Protein AF-A0A182EQM5-F1 (afdb_monomer)

Structure (mmCIF, N/CA/C/O backbone):
data_AF-A0A182EQM5-F1
#
_entry.id   AF-A0A182EQM5-F1
#
loop_
_atom_site.group_PDB
_atom_site.id
_atom_site.type_symbol
_atom_site.label_atom_id
_atom_site.label_alt_id
_atom_site.label_comp_id
_atom_site.label_asym_id
_atom_site.label_entity_id
_atom_site.label_seq_id
_atom_site.pdbx_PDB_ins_code
_atom_site.Cartn_x
_atom_site.Cartn_y
_atom_site.Cartn_z
_atom_site.occupancy
_atom_site.B_iso_or_equiv
_atom_site.auth_seq_id
_atom_site.auth_comp_id
_atom_site.auth_asym_id
_atom_site.auth_atom_id
_atom_site.pdbx_PDB_model_num
ATOM 1 N N . MET A 1 1 ? 61.185 -11.661 -30.895 1.00 48.03 1 MET A N 1
ATOM 2 C CA . MET A 1 1 ? 59.883 -11.059 -30.526 1.00 48.03 1 MET A CA 1
ATOM 3 C C . MET A 1 1 ? 59.798 -9.689 -31.188 1.00 48.03 1 MET A C 1
ATOM 5 O O . MET A 1 1 ? 60.750 -8.931 -31.053 1.00 48.03 1 MET A O 1
ATOM 9 N N . LYS A 1 2 ? 58.770 -9.421 -32.011 1.00 48.44 2 LYS A N 1
ATOM 10 C CA . LYS A 1 2 ? 58.683 -8.212 -32.857 1.00 48.44 2 LYS A CA 1
ATOM 11 C C . LYS A 1 2 ? 57.699 -7.193 -32.251 1.00 48.44 2 LYS A C 1
ATOM 13 O O . LYS A 1 2 ? 56.642 -7.589 -31.776 1.00 48.44 2 LYS A O 1
ATOM 18 N N . PRO A 1 3 ? 57.983 -5.879 -32.337 1.00 54.50 3 PRO A N 1
ATOM 19 C CA . PRO A 1 3 ? 57.178 -4.811 -31.720 1.00 54.50 3 PRO A CA 1
ATOM 20 C C . PRO A 1 3 ? 55.754 -4.660 -32.295 1.00 54.50 3 PRO A C 1
ATOM 22 O O . PRO A 1 3 ? 54.958 -3.884 -31.777 1.00 54.50 3 PRO A O 1
ATOM 25 N N . ARG A 1 4 ? 55.410 -5.411 -33.350 1.00 55.31 4 ARG A N 1
ATOM 26 C CA . ARG A 1 4 ? 54.085 -5.414 -33.993 1.00 55.31 4 ARG A CA 1
ATOM 27 C C . ARG A 1 4 ? 53.045 -6.243 -33.227 1.00 55.31 4 ARG A C 1
ATOM 29 O O . ARG A 1 4 ? 51.860 -5.938 -33.314 1.00 55.31 4 ARG A O 1
ATOM 36 N N . ASP A 1 5 ? 53.482 -7.213 -32.423 1.00 54.06 5 ASP A N 1
ATOM 37 C CA . ASP A 1 5 ? 52.589 -8.093 -31.648 1.00 54.06 5 ASP A CA 1
ATOM 38 C C . ASP A 1 5 ? 52.046 -7.405 -30.377 1.00 54.06 5 ASP A C 1
ATOM 40 O O . ASP A 1 5 ? 50.962 -7.727 -29.885 1.00 54.06 5 ASP A O 1
ATOM 44 N N . LEU A 1 6 ? 52.760 -6.386 -29.883 1.00 53.38 6 LEU A N 1
ATOM 45 C CA . LEU A 1 6 ? 52.339 -5.539 -28.761 1.00 53.38 6 LEU A CA 1
ATOM 46 C C . LEU A 1 6 ? 51.191 -4.593 -29.143 1.00 53.38 6 LEU A C 1
ATOM 48 O O . LEU A 1 6 ? 50.294 -4.365 -28.335 1.00 53.38 6 LEU A O 1
ATOM 52 N N . TRP A 1 7 ? 51.168 -4.096 -30.385 1.00 52.16 7 TRP A N 1
ATOM 53 C CA . TRP A 1 7 ? 50.123 -3.186 -30.871 1.00 52.16 7 TRP A CA 1
ATOM 54 C C . TRP A 1 7 ? 48.772 -3.901 -31.017 1.00 52.16 7 TRP A C 1
ATOM 56 O O . TRP A 1 7 ? 47.742 -3.377 -30.596 1.00 52.16 7 TRP A O 1
ATOM 66 N N . HIS A 1 8 ? 48.761 -5.119 -31.568 1.00 54.91 8 HIS A N 1
ATOM 67 C CA . HIS A 1 8 ? 47.538 -5.921 -31.691 1.00 54.91 8 HIS A CA 1
ATOM 68 C C . HIS A 1 8 ? 46.982 -6.345 -30.329 1.00 54.91 8 HIS A C 1
ATOM 70 O O . HIS A 1 8 ? 45.769 -6.309 -30.125 1.00 54.91 8 HIS A O 1
ATOM 76 N N . SER A 1 9 ? 47.869 -6.649 -29.380 1.00 56.19 9 SER A N 1
ATOM 77 C CA . SER A 1 9 ? 47.492 -6.980 -28.004 1.00 56.19 9 SER A CA 1
ATOM 78 C C . SER A 1 9 ? 46.869 -5.779 -27.274 1.00 56.19 9 SER A C 1
ATOM 80 O O . SER A 1 9 ? 45.827 -5.923 -26.644 1.00 56.19 9 SER A O 1
ATOM 82 N N . LEU A 1 10 ? 47.425 -4.570 -27.426 1.00 57.03 10 LEU A N 1
ATOM 83 C CA . LEU A 1 10 ? 46.860 -3.332 -26.862 1.00 57.03 10 LEU A CA 1
ATOM 84 C C . LEU A 1 10 ? 45.483 -2.967 -27.448 1.00 57.03 10 LEU A C 1
ATOM 86 O O . LEU A 1 10 ? 44.596 -2.529 -26.716 1.00 57.03 10 LEU A O 1
ATOM 90 N N . LEU A 1 11 ? 45.275 -3.187 -28.750 1.00 57.97 11 LEU A N 1
ATOM 91 C CA . LEU A 1 11 ? 43.995 -2.936 -29.429 1.00 57.97 11 LEU A CA 1
ATOM 92 C C . LEU A 1 11 ? 42.889 -3.906 -28.984 1.00 57.97 11 LEU A C 1
ATOM 94 O O . LEU A 1 11 ? 41.732 -3.502 -28.859 1.00 57.97 11 LEU A O 1
ATOM 98 N N . LEU A 1 12 ? 43.245 -5.165 -28.716 1.00 57.66 12 LEU A N 1
ATOM 99 C CA . LEU A 1 12 ? 42.333 -6.170 -28.163 1.00 57.66 12 LEU A CA 1
ATOM 100 C C . LEU A 1 12 ? 41.920 -5.829 -26.724 1.00 57.66 12 LEU A C 1
ATOM 102 O O . LEU A 1 12 ? 40.739 -5.903 -26.398 1.00 57.66 12 LEU A O 1
ATOM 106 N N . ILE A 1 13 ? 42.858 -5.375 -25.886 1.00 59.12 13 ILE A N 1
ATOM 107 C CA . ILE A 1 13 ? 42.562 -4.988 -24.497 1.00 59.12 13 ILE A CA 1
ATOM 108 C C . ILE A 1 13 ? 41.649 -3.749 -24.456 1.00 59.12 13 ILE A C 1
ATOM 110 O O . ILE A 1 13 ? 40.670 -3.735 -23.712 1.00 59.12 13 ILE A O 1
ATOM 114 N N . ALA A 1 14 ? 41.894 -2.744 -25.305 1.00 58.44 14 ALA A N 1
ATOM 115 C CA . ALA A 1 14 ? 41.033 -1.561 -25.405 1.00 58.44 14 ALA A CA 1
ATOM 116 C C . ALA A 1 14 ? 39.603 -1.903 -25.877 1.00 58.44 14 ALA A C 1
ATOM 118 O O . ALA A 1 14 ? 38.637 -1.332 -25.376 1.00 58.44 14 ALA A O 1
ATOM 119 N N . ARG A 1 15 ? 39.450 -2.871 -26.794 1.00 58.91 15 ARG A N 1
ATOM 120 C CA . ARG A 1 15 ? 38.140 -3.387 -27.236 1.00 58.91 15 ARG A CA 1
ATOM 121 C C . ARG A 1 15 ? 37.374 -4.071 -26.101 1.00 58.91 15 ARG A C 1
ATOM 123 O O . ARG A 1 15 ? 36.176 -3.842 -25.984 1.00 58.91 15 ARG A O 1
ATOM 130 N N . CYS A 1 16 ? 38.044 -4.849 -25.251 1.00 58.91 16 CYS A N 1
ATOM 131 C CA . CYS A 1 16 ? 37.405 -5.510 -24.108 1.00 58.91 16 CYS A CA 1
ATOM 132 C C . CYS A 1 16 ? 36.964 -4.519 -23.018 1.00 58.91 16 CYS A C 1
ATOM 134 O O . CYS A 1 16 ? 35.871 -4.657 -22.476 1.00 58.91 16 CYS A O 1
ATOM 136 N N . VAL A 1 17 ? 37.769 -3.488 -22.735 1.00 57.53 17 VAL A N 1
ATOM 137 C CA . VAL A 1 17 ? 37.406 -2.435 -21.765 1.00 57.53 17 VAL A CA 1
ATOM 138 C C . VAL A 1 17 ? 36.204 -1.617 -22.257 1.00 57.53 17 VAL A C 1
ATOM 140 O O . VAL A 1 17 ? 35.331 -1.283 -21.463 1.00 57.53 17 VAL A O 1
ATOM 143 N N . PHE A 1 18 ? 36.091 -1.362 -23.565 1.00 54.22 18 PHE A N 1
ATOM 144 C CA . PHE A 1 18 ? 34.914 -0.700 -24.143 1.00 54.22 18 PHE A CA 1
ATOM 145 C C . PHE A 1 18 ? 33.628 -1.543 -24.070 1.00 54.22 18 PHE A C 1
ATOM 147 O O . PHE A 1 18 ? 32.548 -0.967 -23.971 1.00 54.22 18 PHE A O 1
ATOM 154 N N . ILE A 1 19 ? 33.720 -2.880 -24.091 1.00 54.56 19 ILE A N 1
ATOM 155 C CA . ILE A 1 19 ? 32.550 -3.768 -23.948 1.00 54.56 19 ILE A CA 1
ATOM 156 C C . ILE A 1 19 ? 32.045 -3.776 -22.492 1.00 54.56 19 ILE A C 1
ATOM 158 O O . ILE A 1 19 ? 30.839 -3.724 -22.280 1.00 54.56 19 ILE A O 1
ATOM 162 N N . LEU A 1 20 ? 32.941 -3.737 -21.497 1.00 52.09 20 LEU A N 1
ATOM 163 C CA . LEU A 1 20 ? 32.582 -3.688 -20.066 1.00 52.09 20 LEU A CA 1
ATOM 164 C C . LEU A 1 20 ? 31.957 -2.356 -19.617 1.00 52.09 20 LEU A C 1
ATOM 166 O O . LEU A 1 20 ? 31.183 -2.335 -18.669 1.00 52.09 20 LEU A O 1
ATOM 170 N N . VAL A 1 21 ? 32.267 -1.239 -20.283 1.00 55.72 21 VAL A N 1
ATOM 171 C CA . VAL A 1 21 ? 31.691 0.082 -19.946 1.00 55.72 21 VAL A CA 1
ATOM 172 C C . VAL A 1 21 ? 30.326 0.307 -20.624 1.00 55.72 21 VAL A C 1
ATOM 174 O O . VAL A 1 21 ? 29.597 1.229 -20.264 1.00 55.72 21 VAL A O 1
ATOM 177 N N . ALA A 1 22 ? 29.945 -0.546 -21.581 1.00 52.59 22 ALA A N 1
ATOM 178 C CA . ALA A 1 22 ? 28.676 -0.463 -22.304 1.00 52.59 22 ALA A CA 1
ATOM 179 C C . ALA A 1 22 ? 27.537 -1.286 -21.674 1.00 52.59 22 ALA A C 1
ATOM 181 O O . ALA A 1 22 ? 26.408 -1.200 -22.159 1.00 52.59 22 ALA A O 1
ATOM 182 N N . GLU A 1 23 ? 27.775 -2.023 -20.584 1.00 54.53 23 GLU A N 1
ATOM 183 C CA . GLU A 1 23 ? 26.707 -2.546 -19.721 1.00 54.53 23 GLU A CA 1
ATOM 184 C C . GLU A 1 23 ? 26.185 -1.414 -18.825 1.00 54.53 23 GLU A C 1
ATOM 186 O O . GLU A 1 23 ? 26.457 -1.309 -17.633 1.00 54.53 23 GLU A O 1
ATOM 191 N N . GLN A 1 24 ? 25.481 -0.497 -19.493 1.00 53.00 24 GLN A N 1
ATOM 192 C CA . GLN A 1 24 ? 24.139 -0.065 -19.115 1.00 53.00 24 GLN A CA 1
ATOM 193 C C . GLN A 1 24 ? 23.961 0.027 -17.592 1.00 53.00 24 GLN A C 1
ATOM 195 O O . GLN A 1 24 ? 23.537 -0.910 -16.926 1.00 53.00 24 GLN A O 1
ATOM 200 N N . SER A 1 25 ? 24.253 1.182 -16.985 1.00 47.22 25 SER A N 1
ATOM 201 C CA . SER A 1 25 ? 23.189 2.177 -16.778 1.00 47.22 25 SER A CA 1
ATOM 202 C C . SER A 1 25 ? 21.846 1.458 -16.701 1.00 47.22 25 SER A C 1
ATOM 204 O O . SER A 1 25 ? 21.217 1.255 -17.739 1.00 47.22 25 SER A O 1
ATOM 206 N N . SER A 1 26 ? 21.475 1.044 -15.488 1.00 49.22 26 SER A N 1
ATOM 207 C CA . SER A 1 26 ? 20.143 0.592 -15.096 1.00 49.22 26 SER A CA 1
ATOM 208 C C . SER A 1 26 ? 19.080 1.418 -15.825 1.00 49.22 26 SER A C 1
ATOM 210 O O . SER A 1 26 ? 18.662 2.479 -15.363 1.00 49.22 26 SER A O 1
ATOM 212 N N . SER A 1 27 ? 18.672 0.973 -17.015 1.00 53.19 27 SER A N 1
ATOM 213 C CA . SER A 1 27 ? 17.484 1.487 -17.671 1.00 53.19 27 SER A CA 1
ATOM 214 C C . SER A 1 27 ? 16.359 0.738 -17.001 1.00 53.19 27 SER A C 1
ATOM 216 O O . SER A 1 27 ? 15.858 -0.274 -17.488 1.00 53.19 27 SER A O 1
ATOM 218 N N . ASN A 1 28 ? 16.049 1.204 -15.795 1.00 55.56 28 ASN A N 1
ATOM 219 C CA . ASN A 1 28 ? 14.867 0.825 -15.073 1.00 55.56 28 ASN A CA 1
ATOM 220 C C . ASN A 1 28 ? 13.682 1.365 -15.880 1.00 55.56 28 ASN A C 1
ATOM 222 O O . ASN A 1 28 ? 13.114 2.410 -15.582 1.00 55.56 28 ASN A O 1
ATOM 226 N N . THR A 1 29 ? 13.334 0.665 -16.957 1.00 58.03 29 THR A N 1
ATOM 227 C CA . THR A 1 29 ? 12.029 0.765 -17.602 1.00 58.03 29 THR A CA 1
ATOM 228 C C . THR A 1 29 ? 11.017 0.076 -16.689 1.00 58.03 29 THR A C 1
ATOM 230 O O . THR A 1 29 ? 10.293 -0.826 -17.098 1.00 58.03 29 THR A O 1
ATOM 233 N N . ASN A 1 30 ? 10.965 0.482 -15.416 1.00 65.00 30 ASN A N 1
ATOM 234 C CA . ASN A 1 30 ? 9.821 0.174 -14.583 1.00 65.00 30 ASN A CA 1
ATOM 235 C C . ASN A 1 30 ? 8.679 1.027 -15.130 1.00 65.00 30 ASN A C 1
ATOM 237 O O . ASN A 1 30 ? 8.521 2.201 -14.809 1.00 65.00 30 ASN A O 1
ATOM 241 N N . LEU A 1 31 ? 7.905 0.414 -16.025 1.00 76.00 31 LEU A N 1
ATOM 242 C CA . LEU A 1 31 ? 6.616 0.920 -16.490 1.00 76.00 31 LEU A CA 1
ATOM 243 C C . LEU A 1 31 ? 5.626 1.077 -15.315 1.00 76.00 31 LEU A C 1
ATOM 245 O O . LEU A 1 31 ? 4.580 1.701 -15.466 1.00 76.00 31 LEU A O 1
ATOM 249 N N . PHE A 1 32 ? 5.958 0.490 -14.162 1.00 85.88 32 PHE A N 1
ATOM 250 C CA . PHE A 1 32 ? 5.173 0.415 -12.943 1.00 85.88 32 PHE A CA 1
ATOM 251 C C . PHE A 1 32 ? 5.813 1.235 -11.819 1.00 85.88 32 PHE A C 1
ATOM 253 O O . PHE A 1 32 ? 7.032 1.295 -11.699 1.00 85.88 32 PHE A O 1
ATOM 260 N N . GLU A 1 33 ? 4.983 1.866 -10.991 1.00 92.94 33 GLU A N 1
ATOM 261 C CA . GLU A 1 33 ? 5.429 2.646 -9.829 1.00 92.94 33 GLU A CA 1
ATOM 262 C C . GLU A 1 33 ? 5.839 1.734 -8.660 1.00 92.94 33 GLU A C 1
ATOM 264 O O . GLU A 1 33 ? 6.726 2.096 -7.892 1.00 92.94 33 GLU A O 1
ATOM 269 N N . CYS A 1 34 ? 5.243 0.542 -8.552 1.00 95.25 34 CYS A N 1
ATOM 270 C CA . CYS A 1 34 ? 5.557 -0.457 -7.530 1.00 95.25 34 CYS A CA 1
ATOM 271 C C . CYS A 1 34 ? 5.512 -1.889 -8.088 1.00 95.25 34 CYS A C 1
ATOM 273 O O . CYS A 1 34 ? 4.855 -2.153 -9.100 1.00 95.25 34 CYS A O 1
ATOM 275 N N . GLN A 1 35 ? 6.195 -2.816 -7.409 1.00 94.44 35 GLN A N 1
ATOM 276 C CA . GLN A 1 35 ? 6.155 -4.256 -7.681 1.00 94.44 35 GLN A CA 1
ATOM 277 C C . GLN A 1 35 ? 5.272 -4.964 -6.648 1.00 94.44 35 GLN A C 1
ATOM 279 O O . GLN A 1 35 ? 5.321 -4.650 -5.462 1.00 94.44 35 GLN A O 1
ATOM 284 N N . VAL A 1 36 ? 4.433 -5.901 -7.095 1.00 93.75 36 VAL A N 1
ATOM 285 C CA . VAL A 1 36 ? 3.433 -6.567 -6.234 1.00 93.75 36 VAL A CA 1
ATOM 286 C C . VAL A 1 36 ? 4.022 -7.613 -5.293 1.00 93.75 36 VAL A C 1
ATOM 288 O O . VAL A 1 36 ? 3.409 -7.942 -4.283 1.00 93.75 36 VAL A O 1
ATOM 291 N N . ASP A 1 37 ? 5.181 -8.156 -5.643 1.00 93.44 37 ASP A N 1
ATOM 292 C CA . ASP A 1 37 ? 5.913 -9.181 -4.905 1.00 93.44 37 ASP A CA 1
ATOM 293 C C . ASP A 1 37 ? 6.958 -8.599 -3.942 1.00 93.44 37 ASP A C 1
ATOM 295 O O . ASP A 1 37 ? 7.530 -9.341 -3.143 1.00 93.44 37 ASP A O 1
ATOM 299 N N . ASP A 1 38 ? 7.158 -7.278 -3.957 1.00 93.88 38 ASP A N 1
ATOM 300 C CA . ASP A 1 38 ? 8.022 -6.574 -3.015 1.00 93.88 38 ASP A CA 1
ATOM 301 C C . ASP A 1 3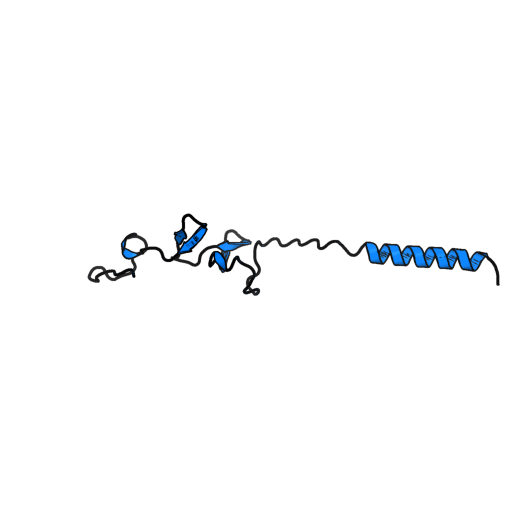8 ? 7.191 -5.927 -1.881 1.00 93.88 38 ASP A C 1
ATOM 303 O O . ASP A 1 38 ? 6.504 -4.923 -2.095 1.00 93.88 38 ASP A O 1
ATOM 307 N N . PRO A 1 39 ? 7.259 -6.451 -0.639 1.00 89.56 39 PRO A N 1
ATOM 308 C CA . PRO A 1 39 ? 6.530 -5.898 0.506 1.00 89.56 39 PRO A CA 1
ATOM 309 C C . PRO A 1 39 ? 7.025 -4.507 0.939 1.00 89.56 39 PRO A C 1
ATOM 311 O O . PRO A 1 39 ? 6.396 -3.871 1.788 1.00 89.56 39 PRO A O 1
ATOM 314 N N . LEU A 1 40 ? 8.150 -4.035 0.392 1.00 92.75 40 LEU A N 1
ATOM 315 C CA . LEU A 1 40 ? 8.716 -2.708 0.627 1.00 92.75 40 LEU A CA 1
ATOM 316 C C . LEU A 1 40 ? 8.514 -1.757 -0.565 1.00 92.75 40 LEU A C 1
ATOM 318 O O . LEU A 1 40 ? 9.012 -0.632 -0.523 1.00 92.75 40 LEU A O 1
ATOM 322 N N . ALA A 1 41 ? 7.761 -2.163 -1.596 1.00 94.44 41 ALA A N 1
ATOM 323 C CA . ALA A 1 41 ? 7.582 -1.375 -2.816 1.00 94.44 41 ALA A CA 1
ATOM 324 C C . ALA A 1 41 ? 6.883 -0.024 -2.590 1.00 94.44 41 ALA A C 1
ATOM 326 O O . ALA A 1 41 ? 7.071 0.906 -3.372 1.00 94.44 41 ALA A O 1
ATOM 327 N N . CYS A 1 42 ? 6.072 0.087 -1.533 1.00 95.38 42 CYS A N 1
ATOM 328 C CA . CYS A 1 42 ? 5.339 1.300 -1.182 1.00 95.38 42 CYS A CA 1
ATOM 329 C C . CYS A 1 42 ? 5.796 1.891 0.150 1.00 95.38 42 CYS A C 1
ATOM 331 O O . CYS A 1 42 ? 6.377 1.220 1.005 1.00 95.38 42 CYS A O 1
ATOM 333 N N . ASN A 1 43 ? 5.517 3.184 0.342 1.00 94.38 43 ASN A N 1
ATOM 334 C CA . ASN A 1 43 ? 5.957 3.893 1.532 1.00 94.38 43 ASN A CA 1
ATOM 335 C C . ASN A 1 43 ? 5.215 3.388 2.779 1.00 94.38 43 ASN A C 1
ATOM 337 O O . ASN A 1 43 ? 4.065 3.748 3.038 1.00 94.38 43 ASN A O 1
ATOM 341 N N . GLN A 1 44 ? 5.924 2.622 3.605 1.00 91.56 44 GLN A N 1
ATOM 342 C CA . GLN A 1 44 ? 5.384 2.031 4.828 1.00 91.56 44 GLN A CA 1
ATOM 343 C C . GLN A 1 44 ? 4.856 3.071 5.824 1.00 91.56 44 GLN A C 1
ATOM 345 O O . GLN A 1 44 ? 3.873 2.814 6.510 1.00 91.56 44 GLN A O 1
ATOM 350 N N . SER A 1 45 ? 5.443 4.273 5.869 1.00 93.75 45 SER A N 1
ATOM 351 C CA . SER A 1 45 ? 4.965 5.351 6.750 1.00 93.75 45 SER A CA 1
ATOM 352 C C . SER A 1 45 ? 3.612 5.933 6.323 1.00 93.75 45 SER A C 1
ATOM 354 O O . SER A 1 45 ? 2.939 6.584 7.124 1.00 93.75 45 SER A O 1
ATOM 356 N N . ARG A 1 46 ? 3.210 5.694 5.068 1.00 94.62 46 ARG A N 1
ATOM 357 C CA . ARG A 1 46 ? 1.912 6.090 4.516 1.00 94.62 46 ARG A CA 1
ATOM 358 C C . ARG A 1 46 ? 0.883 4.968 4.525 1.00 94.62 46 ARG A C 1
ATOM 360 O O . ARG A 1 46 ? -0.270 5.256 4.233 1.00 94.62 46 ARG A O 1
ATOM 367 N N . TYR A 1 47 ? 1.267 3.744 4.893 1.00 94.31 47 TYR A N 1
ATOM 368 C CA . TYR A 1 47 ? 0.395 2.562 4.878 1.00 94.31 47 TYR A CA 1
ATOM 369 C C . TYR A 1 47 ? -0.253 2.302 3.505 1.00 94.31 47 TYR A C 1
ATOM 371 O O . TYR A 1 47 ? -1.397 1.860 3.406 1.00 94.31 47 TYR A O 1
ATOM 379 N N . GLU A 1 48 ? 0.484 2.610 2.439 1.00 95.06 48 GLU A N 1
ATOM 380 C CA . GLU A 1 48 ? 0.087 2.334 1.060 1.00 95.06 48 GLU A CA 1
ATOM 381 C C . GLU A 1 48 ? 0.383 0.878 0.701 1.00 95.06 48 GLU A C 1
ATOM 383 O O . GLU A 1 48 ? 1.317 0.265 1.223 1.00 95.06 48 GLU A O 1
ATOM 388 N N . VAL A 1 49 ? -0.389 0.343 -0.238 1.00 94.88 49 VAL A N 1
ATOM 389 C CA . VAL A 1 49 ? -0.176 -0.986 -0.811 1.00 94.88 49 VAL A CA 1
ATOM 390 C C . VAL A 1 49 ? -0.061 -0.873 -2.329 1.00 94.88 49 VAL A C 1
ATOM 392 O O . VAL A 1 49 ? -0.570 0.071 -2.93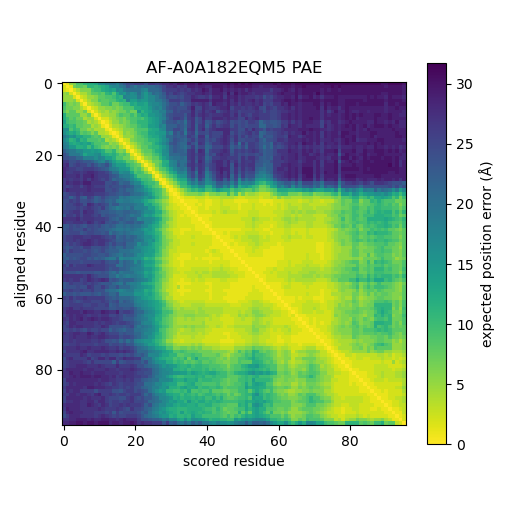4 1.00 94.88 49 VAL A O 1
ATOM 395 N N . CYS A 1 50 ? 0.625 -1.828 -2.954 1.00 96.50 50 CYS A N 1
ATOM 396 C CA . CYS A 1 50 ? 0.794 -1.842 -4.403 1.00 96.50 50 CYS A CA 1
ATOM 397 C C . CYS A 1 50 ? -0.473 -2.392 -5.081 1.00 96.50 50 CYS A C 1
ATOM 399 O O . CYS A 1 50 ? -0.804 -3.568 -4.929 1.00 96.50 50 CYS A O 1
ATOM 401 N N . ILE A 1 51 ? -1.206 -1.548 -5.816 1.00 94.56 51 ILE A N 1
ATOM 402 C CA . ILE A 1 51 ? -2.501 -1.886 -6.433 1.00 94.56 51 ILE A CA 1
ATOM 403 C C . ILE A 1 51 ? -2.444 -1.667 -7.945 1.00 94.56 51 ILE A C 1
ATOM 405 O O . ILE A 1 51 ? -1.855 -0.706 -8.433 1.00 94.56 51 ILE A O 1
ATOM 409 N N . PHE A 1 52 ? -3.114 -2.535 -8.707 1.00 94.75 52 PHE A N 1
ATOM 410 C CA . PHE A 1 52 ? -3.325 -2.334 -10.138 1.00 94.75 52 PHE A CA 1
ATOM 411 C C . PHE A 1 52 ? -4.461 -1.332 -10.406 1.00 94.75 52 PHE A C 1
ATOM 413 O O . PHE A 1 52 ? -5.623 -1.567 -10.038 1.00 94.75 52 PHE A O 1
ATOM 420 N N . ARG A 1 53 ? -4.138 -0.219 -11.074 1.00 93.94 53 ARG A N 1
ATOM 421 C CA . ARG A 1 53 ? -5.085 0.831 -11.477 1.00 93.94 53 ARG A CA 1
ATOM 422 C C . ARG A 1 53 ? -4.707 1.403 -12.835 1.00 93.94 53 ARG A C 1
ATOM 424 O O . ARG A 1 53 ? -3.560 1.751 -13.073 1.00 93.94 53 ARG A O 1
ATOM 431 N N . ASN A 1 54 ? -5.684 1.542 -13.732 1.00 92.94 54 ASN A N 1
ATOM 432 C CA . ASN A 1 54 ? -5.494 2.171 -15.048 1.00 92.94 54 ASN A CA 1
ATOM 433 C C . ASN A 1 54 ? -4.319 1.588 -15.866 1.00 92.94 54 ASN A C 1
ATOM 435 O O . ASN A 1 54 ? -3.603 2.328 -16.534 1.00 92.94 54 ASN A O 1
ATOM 439 N N . GLY A 1 55 ? -4.112 0.267 -15.801 1.00 91.94 55 GLY A N 1
ATOM 440 C CA . GLY A 1 55 ? -3.068 -0.420 -16.570 1.00 91.94 55 GLY A CA 1
ATOM 441 C C . GLY A 1 55 ? -1.673 -0.420 -15.936 1.00 91.94 55 GLY A C 1
ATOM 442 O O . GLY A 1 55 ? -0.736 -0.899 -16.566 1.00 91.94 55 GLY A O 1
ATOM 443 N N . ILE A 1 56 ? -1.519 0.100 -14.717 1.00 94.50 56 ILE A N 1
ATOM 444 C CA . ILE A 1 56 ? -0.225 0.273 -14.051 1.00 94.50 56 ILE A CA 1
ATOM 445 C C . ILE A 1 56 ? -0.347 -0.056 -12.555 1.00 94.50 56 ILE A C 1
ATOM 447 O O . ILE A 1 56 ? -1.371 0.214 -11.927 1.00 94.50 56 ILE A O 1
ATOM 451 N N . TYR A 1 57 ? 0.686 -0.672 -11.982 1.00 95.75 57 TYR A N 1
ATOM 452 C CA . TYR A 1 57 ? 0.801 -0.862 -10.539 1.00 95.75 57 TYR A CA 1
ATOM 453 C C . TYR A 1 57 ? 1.291 0.421 -9.875 1.00 95.75 57 TYR A C 1
ATOM 455 O O . TYR A 1 57 ? 2.297 0.984 -10.314 1.00 95.75 57 TYR A O 1
ATOM 463 N N . ARG A 1 58 ? 0.560 0.886 -8.856 1.00 95.12 58 ARG A N 1
ATOM 464 C CA . ARG A 1 58 ? 0.806 2.139 -8.128 1.00 95.12 58 ARG A CA 1
ATOM 465 C C . ARG A 1 58 ? 0.603 1.983 -6.629 1.00 95.12 58 ARG A C 1
ATOM 467 O O . ARG A 1 58 ? -0.141 1.099 -6.198 1.00 95.12 58 ARG A O 1
ATOM 474 N N . CYS A 1 59 ? 1.239 2.854 -5.850 1.00 95.69 59 CYS A N 1
ATOM 475 C CA . CYS A 1 59 ? 1.069 2.896 -4.406 1.00 95.69 59 CYS A CA 1
ATOM 476 C C . CYS A 1 59 ? -0.169 3.720 -4.050 1.00 95.69 59 CYS A C 1
ATOM 478 O O . CYS A 1 59 ? -0.203 4.945 -4.178 1.00 95.69 59 CYS A O 1
ATOM 480 N N . GLU A 1 60 ? -1.210 3.033 -3.596 1.00 94.62 60 GLU A N 1
ATOM 481 C CA . GLU A 1 60 ? -2.483 3.642 -3.221 1.00 94.62 60 GLU A CA 1
ATOM 482 C C . GLU A 1 60 ? -2.943 3.121 -1.855 1.00 94.62 60 GLU A C 1
ATOM 484 O O . GLU A 1 60 ? -2.457 2.104 -1.352 1.00 94.62 60 GLU A O 1
ATOM 489 N N . CYS A 1 61 ? -3.891 3.826 -1.233 1.00 94.06 61 CYS A N 1
ATOM 490 C CA . CYS A 1 61 ? -4.521 3.311 -0.025 1.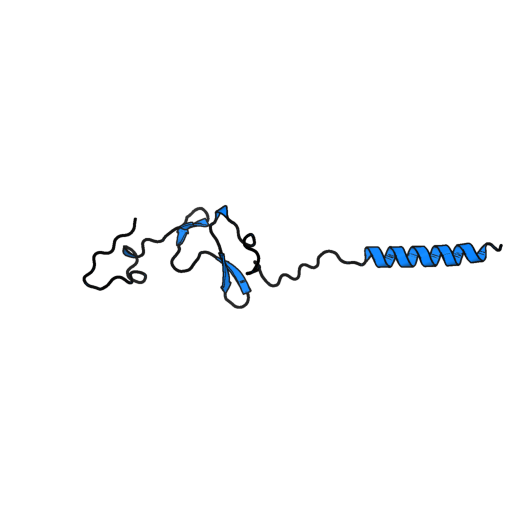00 94.06 61 CYS A CA 1
ATOM 491 C C . CYS A 1 61 ? -5.332 2.044 -0.341 1.00 94.06 61 CYS A C 1
ATOM 493 O O . CYS A 1 61 ? -5.924 1.945 -1.423 1.00 94.06 61 CYS A O 1
ATOM 495 N N . PRO A 1 62 ? -5.400 1.085 0.599 1.00 91.00 62 PRO A N 1
ATOM 496 C CA . PRO A 1 62 ? -6.279 -0.070 0.474 1.00 91.00 62 PRO A CA 1
ATOM 497 C C . PRO A 1 62 ? -7.741 0.327 0.217 1.00 91.00 62 PRO A C 1
ATOM 499 O O . PRO A 1 62 ? -8.159 1.463 0.455 1.00 91.00 62 PRO A O 1
ATOM 502 N N . GLN A 1 63 ? -8.544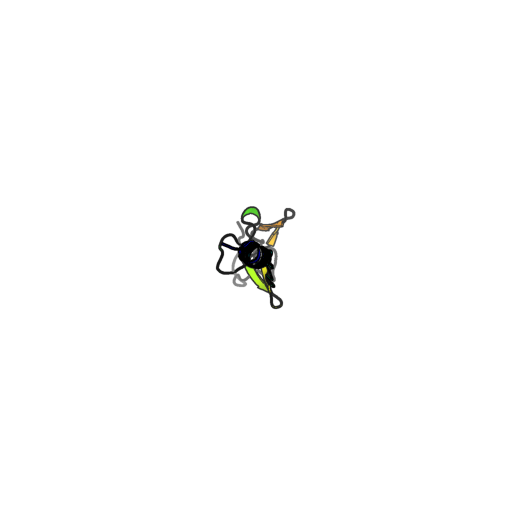 -0.625 -0.264 1.00 86.31 63 GLN A N 1
ATOM 503 C CA . GLN A 1 63 ? -9.978 -0.383 -0.451 1.00 86.31 63 GLN A CA 1
ATOM 504 C C . GLN A 1 63 ? -10.638 0.009 0.876 1.00 86.31 63 GLN A C 1
ATOM 506 O O . GLN A 1 63 ? -10.274 -0.523 1.919 1.00 86.31 63 GLN A O 1
ATOM 511 N N . ASN A 1 64 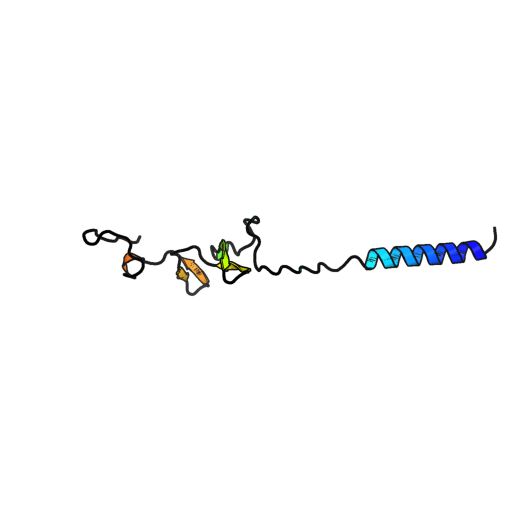? -11.604 0.928 0.814 1.00 79.25 64 ASN A N 1
ATOM 512 C CA . ASN A 1 64 ? -12.334 1.474 1.967 1.00 79.25 64 ASN A CA 1
ATOM 513 C C . ASN A 1 64 ? -11.468 2.219 3.002 1.00 79.25 64 ASN A C 1
ATOM 515 O O . ASN A 1 64 ? -11.950 2.571 4.072 1.00 79.25 64 ASN A O 1
ATOM 519 N N . VAL A 1 65 ? -10.217 2.539 2.664 1.00 87.56 65 VAL A N 1
ATOM 520 C CA . VAL A 1 65 ? -9.328 3.355 3.496 1.00 87.56 65 VAL A CA 1
ATOM 521 C C . VAL A 1 65 ? -9.188 4.745 2.877 1.00 87.56 65 VAL A C 1
ATOM 523 O O . VAL A 1 65 ? -9.102 4.926 1.660 1.00 87.56 65 VAL A O 1
ATOM 526 N N . GLY A 1 66 ? -9.225 5.766 3.722 1.00 85.75 66 GLY A N 1
ATOM 527 C CA . GLY A 1 66 ? -9.100 7.163 3.337 1.00 85.75 66 GLY A CA 1
ATOM 528 C C . GLY A 1 66 ? -7.676 7.651 3.397 1.00 85.75 66 GLY A C 1
ATOM 529 O O . GLY A 1 66 ? -6.784 6.959 3.870 1.00 85.75 66 GLY A O 1
ATOM 530 N N . ARG A 1 67 ? -7.467 8.876 2.920 1.00 91.50 67 ARG A N 1
ATOM 531 C CA . ARG A 1 67 ? -6.173 9.540 3.017 1.00 91.50 67 ARG A CA 1
ATOM 532 C C . ARG A 1 67 ? -6.300 10.730 3.954 1.00 91.50 67 ARG A C 1
ATOM 534 O O . ARG A 1 67 ? -7.153 11.591 3.751 1.00 91.50 67 ARG A O 1
ATOM 541 N N . SER A 1 68 ? -5.463 10.738 4.978 1.00 90.94 68 SER A N 1
ATOM 542 C CA . SER A 1 68 ? -5.300 11.837 5.918 1.00 90.94 68 SER A CA 1
ATOM 543 C C . SER A 1 68 ? -4.679 13.052 5.218 1.00 90.94 68 SER A C 1
ATOM 545 O O . SER A 1 68 ? -4.119 12.947 4.124 1.00 90.94 68 SER A O 1
ATOM 547 N N . ILE A 1 69 ? -4.751 14.218 5.862 1.00 90.06 69 ILE A N 1
ATOM 548 C CA . ILE A 1 69 ? -4.174 15.474 5.360 1.00 90.06 69 ILE A CA 1
ATOM 549 C C . ILE A 1 69 ? -2.650 15.404 5.173 1.00 90.06 69 ILE A C 1
ATOM 551 O O . ILE A 1 69 ? -2.092 16.091 4.324 1.00 90.06 69 ILE A O 1
ATOM 555 N N . ASP A 1 70 ? -1.981 14.540 5.934 1.00 91.75 70 ASP A N 1
ATOM 556 C CA . ASP A 1 70 ? -0.545 14.255 5.837 1.00 91.75 70 ASP A CA 1
ATOM 557 C C . ASP A 1 70 ? -0.201 13.182 4.785 1.00 91.75 70 ASP A C 1
ATOM 559 O O . ASP A 1 70 ? 0.965 12.826 4.606 1.00 91.75 70 ASP A O 1
ATOM 563 N N . GLY A 1 71 ? -1.204 12.665 4.069 1.00 91.00 71 GLY A N 1
ATOM 564 C CA . GLY A 1 71 ? -1.031 11.676 3.010 1.00 91.00 71 GLY A CA 1
ATOM 565 C C . GLY A 1 71 ? -1.002 10.222 3.482 1.00 91.00 71 GLY A C 1
ATOM 566 O O . GLY A 1 71 ? -0.846 9.341 2.637 1.00 91.00 71 GLY A O 1
ATOM 567 N N . ARG A 1 72 ? -1.160 9.947 4.785 1.00 94.19 72 ARG A N 1
ATOM 568 C CA . ARG A 1 72 ? -1.228 8.573 5.314 1.00 94.19 72 ARG A CA 1
ATOM 569 C C . ARG A 1 72 ? -2.599 7.950 5.081 1.00 94.19 72 ARG A C 1
ATOM 571 O O . ARG A 1 72 ? -3.612 8.646 5.135 1.00 94.19 72 ARG A O 1
ATOM 578 N N . CYS A 1 73 ? -2.638 6.643 4.867 1.00 94.00 73 CYS A N 1
ATOM 579 C CA . CYS A 1 73 ? -3.880 5.897 4.785 1.00 94.00 73 CYS A CA 1
ATOM 580 C C . CYS A 1 73 ? -4.466 5.706 6.192 1.00 94.00 73 CYS A C 1
ATOM 582 O O . CYS A 1 73 ? -3.788 5.203 7.087 1.00 94.00 73 CYS A O 1
ATOM 584 N N . ILE A 1 74 ? -5.701 6.163 6.392 1.00 90.25 74 ILE A N 1
ATOM 585 C CA . ILE A 1 74 ? -6.438 6.122 7.662 1.00 90.25 74 ILE A CA 1
ATOM 586 C C . ILE A 1 74 ? -7.804 5.484 7.436 1.00 90.25 74 ILE A C 1
ATOM 588 O O . ILE A 1 74 ? -8.386 5.660 6.362 1.00 90.25 74 ILE A O 1
ATOM 592 N N . LEU A 1 75 ? -8.326 4.756 8.425 1.00 84.69 75 LEU A N 1
ATOM 593 C CA . LEU A 1 75 ? -9.700 4.264 8.343 1.00 84.69 75 LEU A CA 1
ATOM 594 C C . LEU A 1 75 ? -10.648 5.451 8.127 1.00 84.69 75 LEU A C 1
ATOM 596 O O . LEU A 1 75 ?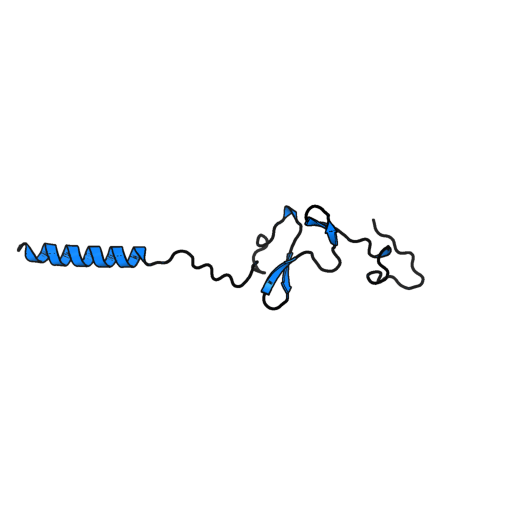 -10.493 6.510 8.742 1.00 84.69 75 LEU A O 1
ATOM 600 N N . ARG A 1 76 ? -11.556 5.304 7.159 1.00 80.00 76 ARG A N 1
ATOM 601 C CA . ARG A 1 76 ? -12.657 6.252 6.981 1.00 80.00 76 ARG A CA 1
ATOM 602 C C . ARG A 1 76 ? -13.773 5.836 7.907 1.00 80.00 76 ARG A C 1
ATOM 604 O O . ARG A 1 76 ? -14.033 4.650 8.020 1.00 80.00 76 ARG A O 1
ATOM 611 N N . ASN A 1 77 ? -14.488 6.828 8.414 1.00 84.00 77 ASN A N 1
ATOM 612 C CA . ASN A 1 77 ? -15.751 6.588 9.077 1.00 84.00 77 ASN A CA 1
ATOM 613 C C . ASN A 1 77 ? -16.817 6.221 8.041 1.00 84.00 77 ASN A C 1
ATOM 615 O O . ASN A 1 77 ? -17.423 7.086 7.402 1.00 84.00 77 ASN A O 1
ATOM 619 N N . GLU A 1 78 ? -17.010 4.924 7.848 1.00 84.44 78 GLU A N 1
ATOM 620 C CA . GLU A 1 78 ? -17.988 4.355 6.923 1.00 84.44 78 GLU A CA 1
ATOM 621 C C . GLU A 1 78 ? -19.409 4.619 7.426 1.00 84.44 78 GLU A C 1
ATOM 623 O O . GLU A 1 78 ? -20.319 4.819 6.624 1.00 84.44 78 GLU A O 1
ATOM 628 N N . CYS A 1 79 ? -19.593 4.730 8.745 1.00 88.56 79 CYS A N 1
ATOM 629 C CA . CYS A 1 79 ? -20.864 5.122 9.350 1.00 88.56 79 CYS A CA 1
ATOM 630 C C . CYS A 1 79 ? -21.303 6.553 8.991 1.00 88.56 79 CYS A C 1
ATOM 632 O O . CYS A 1 79 ? -22.499 6.805 8.834 1.00 88.56 79 CYS A O 1
ATOM 634 N N . ALA A 1 80 ? -20.362 7.487 8.826 1.00 86.50 80 ALA A N 1
ATOM 635 C CA . ALA A 1 80 ? -20.617 8.870 8.426 1.00 86.50 80 ALA A CA 1
ATOM 636 C C . ALA A 1 80 ? -20.837 9.010 6.910 1.00 86.50 80 ALA A C 1
ATOM 638 O O . ALA A 1 80 ? -21.496 9.949 6.455 1.00 86.50 80 ALA A O 1
ATOM 639 N N . GLU A 1 81 ? -20.312 8.076 6.115 1.00 85.06 81 GLU A N 1
ATOM 640 C CA . GLU A 1 81 ? -20.460 8.042 4.663 1.00 85.06 81 GLU A CA 1
ATOM 641 C C . GLU A 1 81 ? -21.488 6.971 4.253 1.00 85.06 81 GLU A C 1
ATOM 643 O O . GLU A 1 81 ? -21.138 5.831 3.970 1.00 85.06 81 GLU A O 1
ATOM 648 N N . ALA A 1 82 ? -22.770 7.338 4.115 1.00 82.88 82 ALA A N 1
ATOM 649 C CA . ALA A 1 82 ? -23.868 6.396 3.817 1.00 82.88 82 ALA A CA 1
ATOM 650 C C . ALA A 1 82 ? -23.658 5.492 2.581 1.00 82.88 82 AL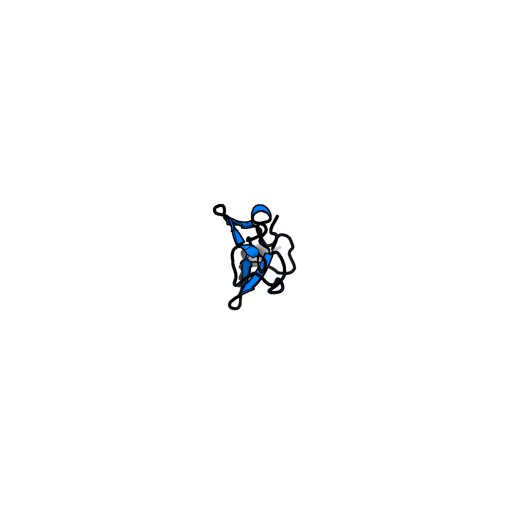A A C 1
ATOM 652 O O . ALA A 1 82 ? -24.277 4.441 2.467 1.00 82.88 82 ALA A O 1
ATOM 653 N N . ARG A 1 83 ? -22.800 5.896 1.634 1.00 83.00 83 ARG A N 1
ATOM 654 C CA . ARG A 1 83 ? -22.456 5.098 0.444 1.00 83.00 83 ARG A CA 1
ATOM 655 C C . ARG A 1 83 ? -21.432 3.988 0.724 1.00 83.00 83 ARG A C 1
ATOM 657 O O . ARG A 1 83 ? -21.233 3.135 -0.137 1.00 83.00 83 ARG A O 1
ATOM 664 N N . LEU A 1 84 ? -20.747 4.065 1.862 1.00 82.06 84 LEU A N 1
ATOM 665 C CA . LEU A 1 84 ? -19.757 3.110 2.358 1.00 82.06 84 LEU A CA 1
ATOM 666 C C . LEU A 1 84 ? -20.304 2.267 3.518 1.00 82.06 84 LEU A C 1
ATOM 668 O O . LEU A 1 84 ? -19.755 1.205 3.779 1.00 82.06 84 LEU A O 1
ATOM 672 N N . ASN A 1 85 ? -21.383 2.713 4.167 1.00 87.94 85 ASN A N 1
ATOM 673 C CA . ASN A 1 85 ? -22.076 1.952 5.198 1.00 87.94 85 ASN A CA 1
ATOM 674 C C . ASN A 1 85 ? -22.728 0.688 4.604 1.00 87.94 85 ASN A C 1
ATOM 676 O O . ASN A 1 85 ? -23.699 0.769 3.848 1.00 87.94 85 ASN A O 1
ATOM 680 N N . ASP A 1 86 ? -22.187 -0.476 4.955 1.00 86.50 86 ASP A N 1
ATOM 681 C CA . ASP A 1 86 ? -22.667 -1.800 4.556 1.00 86.50 86 ASP A CA 1
ATOM 682 C C . ASP A 1 86 ? -23.455 -2.519 5.668 1.00 86.50 86 ASP A C 1
ATOM 684 O O . ASP A 1 86 ? -23.866 -3.673 5.503 1.00 86.50 86 ASP A O 1
ATOM 688 N N . CYS A 1 87 ? -23.722 -1.836 6.786 1.00 91.12 87 CYS A N 1
ATOM 689 C CA . CYS A 1 87 ? -24.549 -2.366 7.858 1.00 91.12 87 CYS A CA 1
ATOM 690 C C . CYS A 1 87 ? -25.996 -2.570 7.386 1.00 91.12 87 CYS A C 1
ATOM 692 O O . CYS A 1 87 ? -26.527 -1.870 6.520 1.00 91.12 87 CYS A O 1
ATOM 694 N N . HIS A 1 88 ? -26.684 -3.530 8.002 1.00 95.31 88 HIS A N 1
ATOM 695 C CA . HIS A 1 88 ? -28.109 -3.730 7.762 1.00 95.31 88 HIS A CA 1
ATOM 696 C C . HIS A 1 88 ? -28.911 -2.470 8.146 1.00 95.31 88 HIS A C 1
ATOM 698 O O . HIS A 1 88 ? -28.606 -1.824 9.142 1.00 95.31 88 HIS A O 1
ATOM 704 N N . GLN A 1 89 ? -30.004 -2.172 7.434 1.00 91.56 89 GLN A N 1
ATOM 705 C CA . GLN A 1 89 ? -30.826 -0.960 7.640 1.00 91.56 89 GLN A CA 1
ATOM 706 C C . GLN A 1 89 ? -31.379 -0.762 9.067 1.00 91.56 89 GLN A C 1
ATOM 708 O O . GLN A 1 89 ? -31.778 0.339 9.427 1.00 91.56 89 GLN A O 1
ATOM 713 N N . ASN A 1 90 ? -31.418 -1.831 9.868 1.00 94.94 90 ASN A N 1
ATOM 714 C CA . ASN A 1 90 ? -31.877 -1.813 11.262 1.00 94.94 90 ASN A CA 1
ATOM 715 C C . ASN A 1 90 ? -30.730 -1.984 12.277 1.00 94.94 90 ASN A C 1
ATOM 717 O O . ASN A 1 90 ? -30.997 -2.257 13.444 1.00 94.94 90 ASN A O 1
ATOM 721 N N . ALA A 1 91 ? -29.474 -1.927 11.837 1.00 94.50 91 ALA A N 1
ATOM 722 C CA . ALA A 1 91 ? -28.306 -2.038 12.701 1.00 94.50 91 ALA A CA 1
ATOM 723 C C . ALA A 1 91 ? -27.789 -0.648 13.100 1.00 94.50 91 ALA A C 1
ATOM 725 O O . ALA A 1 91 ? -27.897 0.312 12.338 1.00 94.50 91 ALA A O 1
ATOM 726 N N . GLU A 1 92 ? -27.211 -0.554 14.295 1.00 92.69 92 GLU A N 1
ATOM 727 C CA . GLU A 1 92 ? -26.426 0.608 14.709 1.00 92.69 92 GLU A CA 1
ATOM 728 C C . GLU A 1 92 ? -25.021 0.492 14.109 1.00 92.69 92 GLU A C 1
ATOM 730 O O . GLU A 1 92 ? -24.356 -0.530 14.281 1.00 92.69 92 GLU A O 1
ATOM 735 N N . CYS A 1 93 ? -24.586 1.525 13.390 1.00 92.44 93 CYS A N 1
ATOM 736 C CA . CYS A 1 93 ? -23.244 1.583 12.821 1.00 92.44 93 CYS A CA 1
ATOM 737 C C . CYS A 1 93 ? -22.292 2.238 13.826 1.00 92.44 93 CYS A C 1
ATOM 739 O O . CYS A 1 93 ? -22.581 3.328 14.323 1.00 92.44 93 CYS A O 1
ATOM 741 N N . ILE A 1 94 ? -21.169 1.577 14.114 1.00 87.31 94 ILE A N 1
ATOM 742 C CA . ILE A 1 94 ? -20.159 2.026 15.075 1.00 87.31 94 ILE A CA 1
ATOM 743 C C . ILE A 1 94 ? -18.792 2.011 14.384 1.00 87.31 94 ILE A C 1
ATOM 745 O O . ILE A 1 94 ? -18.347 0.952 13.953 1.00 87.31 94 ILE A O 1
ATOM 749 N N . ASP A 1 95 ? -18.127 3.163 14.354 1.00 77.62 95 ASP A N 1
ATOM 750 C CA . ASP A 1 95 ? -16.740 3.341 13.903 1.00 77.62 95 ASP A CA 1
ATOM 751 C C . ASP A 1 95 ? -15.890 3.763 15.124 1.00 77.62 95 ASP A C 1
ATOM 753 O O . ASP A 1 95 ? -16.297 4.680 15.849 1.00 77.62 95 ASP A O 1
ATOM 757 N N . GLN A 1 96 ? -14.787 3.053 15.418 1.00 60.91 96 GLN A N 1
ATOM 758 C CA . GLN A 1 96 ? -13.913 3.253 16.599 1.00 60.91 96 GLN A CA 1
ATOM 759 C C . GLN A 1 96 ? -12.460 3.525 1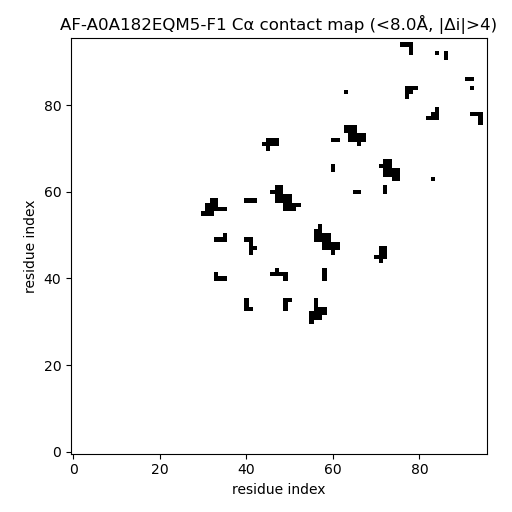6.209 1.00 60.91 96 GLN A C 1
ATOM 761 O O . GLN A 1 96 ? -11.908 2.742 15.406 1.00 60.91 96 GLN A O 1
#

Secondary structure (DSSP, 8-state):
--THHHHHHHHHHHHHHHHHTTS--------SSS-TT-TTSS-GGGT-EEEEETTEEEEEPPTTEEE-TTS-EEE--TTTSTTT--S-TTSPP---

Radius of gyration: 28.29 Å; Cα contacts (8 Å, |Δi|>4): 92; chains: 1; bounding box: 92×26×51 Å

Foldseek 3Di:
DDPVVVVVVVVVVVVVVVVVVPPDDPPPPQVAQADQPDPVREDVVQCWHFDDDPNHTDTDADPQWDADPVGHTHHDQLVVVVVSDPDDPPDDRDDD

pLDDT: mean 79.12, std 17.21, range [47.22, 96.5]

Solvent-accessible surface area (backbone atoms only — not comparable to full-atom values): 6096 Å² total; per-residue (Å²): 139,65,83,68,61,57,55,57,51,52,55,52,52,54,52,53,54,55,57,66,70,62,68,60,75,84,76,75,78,62,85,40,74,29,48,83,89,44,96,73,47,31,58,68,92,29,53,32,40,59,40,83,53,98,93,32,30,32,66,38,55,53,88,86,40,34,71,44,98,87,63,27,46,36,85,49,60,33,64,81,36,72,92,62,46,80,69,58,95,88,55,87,75,84,77,135

Mean predicted aligned error: 14.18 Å

Sequence (96 aa):
MKPRDLWHSLLLIARCVFILVAEQSSSNTNLFECQVDDPLACNQSRYEVCIFRNGIYRCECPQNVGRSIDGRCILRNECAEARLNDCHQNAECIDQ

Organism: Onchocerca ochengi (NCBI:txid42157)

Nearest PDB structures (foldseek):
  7pfp-assembly1_C  TM=5.498E-01  e=4.564E-02  Homo sapiens
  7q3n-assembly1_U  TM=4.774E-01  e=1.685E-01  Homo sapiens
  1hj7-assembly1_A  TM=4.906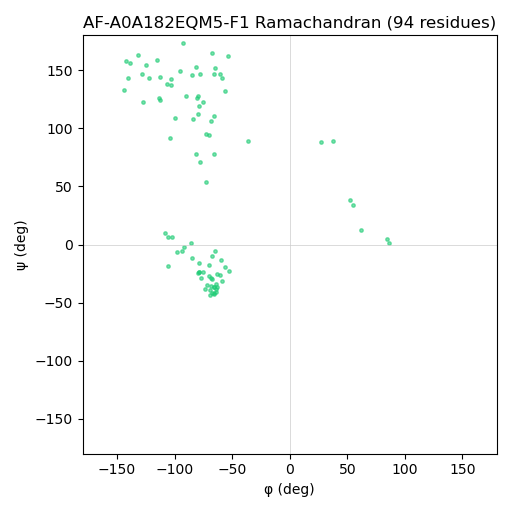E-01  e=2.146E+00  Homo sapiens
  8on5-assembly1_F  TM=3.371E-01  e=5.245E+00  Photorhabdus asymbiotica subsp. asymbiotica ATCC 43949
  6gao-assembly1_C  TM=2.949E-01  e=7.398E+00  Mammalian orthoreovirus 1 Lang